Protein AF-A0A915MSN8-F1 (afdb_monomer_lite)

Radius of gyration: 13.66 Å; chains: 1; bounding box: 36×26×29 Å

Sequence (68 aa):
KAELLAKYKLRDSQLPRIQVSDPVARYFGLRRGQVVKIIRPSETAGRYITYQYVVIFTGVKTFLKAII

Structure (mmCIF, N/CA/C/O backbone):
data_AF-A0A915MSN8-F1
#
_entry.id   AF-A0A915MSN8-F1
#
loop_
_atom_site.group_PDB
_atom_site.id
_atom_site.type_symbol
_atom_site.label_atom_id
_atom_site.label_alt_id
_atom_site.label_comp_id
_atom_site.label_asym_id
_atom_site.label_entity_id
_atom_site.label_seq_id
_atom_site.pdbx_PDB_ins_code
_atom_site.Cartn_x
_atom_site.Cartn_y
_atom_site.Cartn_z
_atom_site.occupancy
_atom_site.B_iso_or_equiv
_atom_site.auth_seq_id
_atom_site.auth_comp_id
_atom_site.auth_asym_id
_atom_site.auth_atom_id
_atom_site.pdbx_PDB_model_num
ATOM 1 N N . LYS A 1 1 ? -7.265 -4.964 11.883 1.00 52.56 1 LYS A N 1
ATOM 2 C CA . LYS A 1 1 ? -8.068 -3.934 11.163 1.00 52.56 1 LYS A CA 1
ATOM 3 C C . LYS A 1 1 ? -8.606 -2.877 12.135 1.00 52.56 1 LYS A C 1
ATOM 5 O O . LYS A 1 1 ? -8.288 -1.715 11.943 1.00 52.56 1 LYS A O 1
ATOM 10 N N . ALA A 1 2 ? -9.322 -3.269 13.196 1.00 54.25 2 ALA A N 1
ATOM 11 C CA . ALA A 1 2 ? -9.945 -2.345 14.156 1.00 54.25 2 ALA A CA 1
ATOM 12 C C . ALA A 1 2 ? -8.968 -1.402 14.894 1.00 54.25 2 ALA A C 1
ATOM 14 O O . ALA A 1 2 ? -9.244 -0.213 15.000 1.00 54.25 2 ALA A O 1
ATOM 15 N N . GLU A 1 3 ? -7.799 -1.885 15.327 1.00 58.62 3 GLU A N 1
ATOM 16 C CA . GLU A 1 3 ? -6.851 -1.077 16.121 1.00 58.62 3 GLU A CA 1
ATOM 17 C C . GLU A 1 3 ? -6.224 0.094 15.349 1.00 58.62 3 GLU A C 1
ATOM 19 O O . GLU A 1 3 ? -6.041 1.178 15.895 1.00 58.62 3 GLU A O 1
ATOM 24 N N . LEU A 1 4 ? -5.933 -0.094 14.058 1.00 58.44 4 LEU A N 1
ATOM 25 C CA . LEU A 1 4 ? -5.371 0.954 13.199 1.00 58.44 4 LEU A CA 1
ATOM 26 C C . LEU A 1 4 ? -6.401 2.057 12.912 1.00 58.44 4 LEU A C 1
ATOM 28 O O . LEU A 1 4 ? -6.072 3.238 12.958 1.00 58.44 4 LEU A O 1
ATOM 32 N N . LEU A 1 5 ? -7.655 1.676 12.666 1.00 56.47 5 LEU A N 1
ATOM 33 C CA . LEU A 1 5 ? -8.759 2.612 12.429 1.00 56.47 5 LEU A CA 1
ATOM 34 C C . LEU A 1 5 ? -9.127 3.399 13.698 1.00 56.47 5 LEU A C 1
ATOM 36 O O . LEU A 1 5 ? -9.343 4.608 13.625 1.00 56.47 5 LEU A O 1
ATOM 40 N N . ALA A 1 6 ? -9.112 2.746 14.865 1.00 55.41 6 ALA A N 1
ATOM 41 C CA . ALA A 1 6 ? -9.364 3.390 16.153 1.00 55.41 6 ALA A CA 1
ATOM 42 C C . ALA A 1 6 ? -8.249 4.375 16.548 1.00 55.41 6 ALA A C 1
ATOM 44 O O . ALA A 1 6 ? -8.539 5.479 17.009 1.00 55.41 6 ALA A O 1
ATOM 45 N N . LYS A 1 7 ? -6.977 4.017 16.313 1.00 57.94 7 LYS A N 1
ATOM 46 C CA . LYS A 1 7 ? -5.814 4.838 16.695 1.00 57.94 7 LYS A CA 1
ATOM 47 C C . LYS A 1 7 ? -5.729 6.165 15.939 1.00 57.94 7 LYS A C 1
ATOM 49 O O . LYS A 1 7 ? -5.246 7.145 16.494 1.00 57.94 7 LYS A O 1
ATOM 54 N N . TYR A 1 8 ? -6.212 6.207 14.700 1.00 58.88 8 TYR A N 1
ATOM 55 C CA . TYR A 1 8 ? -6.163 7.413 13.871 1.00 58.88 8 TYR A CA 1
ATOM 56 C C . TYR A 1 8 ? -7.515 8.124 13.712 1.00 58.88 8 TYR A C 1
ATOM 58 O O . TYR A 1 8 ? -7.572 9.125 13.005 1.00 58.88 8 TYR A O 1
ATOM 66 N N . LYS A 1 9 ? -8.596 7.640 14.353 1.00 55.47 9 LYS A N 1
ATOM 67 C CA . LYS A 1 9 ? -9.961 8.210 14.251 1.00 55.47 9 LYS A CA 1
ATOM 68 C C . LYS A 1 9 ? -10.395 8.506 12.800 1.00 55.47 9 LYS A C 1
ATOM 70 O O . LYS A 1 9 ? -11.138 9.451 12.541 1.00 55.47 9 LYS A O 1
ATOM 75 N N . LEU A 1 10 ? -9.909 7.721 11.840 1.00 58.50 10 LEU A N 1
ATOM 76 C CA . LEU A 1 10 ? -10.141 7.938 10.414 1.00 58.50 10 LEU A CA 1
ATOM 77 C C . LEU A 1 10 ? -11.441 7.252 10.002 1.00 58.50 10 LEU A C 1
ATOM 79 O O . LEU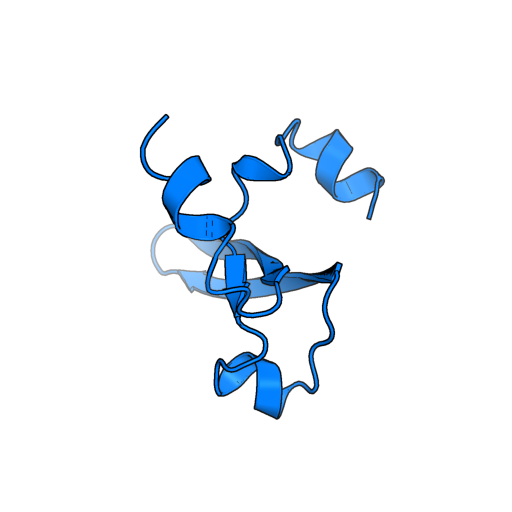 A 1 10 ? -11.633 6.065 10.267 1.00 58.50 10 LEU A O 1
ATOM 83 N N . ARG A 1 11 ? -12.327 7.980 9.315 1.00 58.78 11 ARG A N 1
ATOM 84 C CA . ARG A 1 11 ? -13.479 7.358 8.646 1.00 58.78 11 ARG A CA 1
ATOM 85 C C . ARG A 1 11 ? -12.946 6.544 7.463 1.00 58.78 11 ARG A C 1
ATOM 87 O O . ARG A 1 11 ? -12.111 7.054 6.719 1.00 58.78 11 ARG A O 1
ATOM 94 N N . ASP A 1 12 ? -13.460 5.334 7.220 1.00 59.75 12 ASP A N 1
ATOM 95 C CA . ASP A 1 12 ? -13.038 4.465 6.096 1.00 59.75 12 ASP A CA 1
ATOM 96 C C . ASP A 1 12 ? -13.076 5.165 4.718 1.00 59.75 12 ASP A C 1
ATOM 98 O O . ASP A 1 12 ? -12.413 4.757 3.763 1.00 59.75 12 ASP A O 1
ATOM 102 N N . SER A 1 13 ? -13.866 6.234 4.594 1.00 63.34 13 SER A N 1
ATOM 103 C CA . SER A 1 13 ? -13.967 7.064 3.393 1.00 63.34 13 SER A CA 1
ATOM 104 C C . SER A 1 13 ? -12.740 7.938 3.116 1.00 63.34 13 SER A C 1
ATOM 106 O O . SER A 1 13 ? -12.549 8.309 1.965 1.00 63.34 13 SER A O 1
ATOM 108 N N . GLN A 1 14 ? -11.934 8.266 4.130 1.00 65.31 14 GLN A N 1
ATOM 109 C CA . GLN A 1 14 ? -10.809 9.206 4.018 1.00 65.31 14 GLN A CA 1
ATOM 110 C C . GLN A 1 14 ? -9.476 8.525 3.691 1.00 65.31 14 GLN A C 1
ATOM 112 O O . GLN A 1 14 ? -8.505 9.202 3.360 1.00 65.31 14 GLN A O 1
ATOM 117 N N . LEU A 1 15 ? -9.402 7.195 3.793 1.00 71.81 15 LEU A N 1
ATOM 118 C CA . LEU A 1 15 ? -8.183 6.472 3.451 1.00 71.81 15 LEU A CA 1
ATOM 119 C C . LEU A 1 15 ? -8.002 6.429 1.928 1.00 71.81 15 LEU A C 1
ATOM 121 O O . LEU A 1 15 ? -8.952 6.078 1.217 1.00 71.81 15 LEU A O 1
ATOM 125 N N . PRO A 1 16 ? -6.789 6.712 1.419 1.00 80.06 16 PRO A N 1
ATOM 126 C CA . PRO A 1 16 ? -6.475 6.511 0.014 1.00 80.06 16 PRO A CA 1
ATOM 127 C C . PRO A 1 16 ? -6.760 5.062 -0.390 1.00 80.06 16 PRO A C 1
ATOM 129 O O . PRO A 1 16 ? -6.437 4.111 0.332 1.00 80.06 16 PRO A O 1
ATOM 132 N N . ARG A 1 17 ? -7.406 4.890 -1.541 1.00 85.19 17 ARG A N 1
ATOM 133 C CA . ARG A 1 17 ? -7.817 3.582 -2.053 1.00 85.19 17 ARG A CA 1
ATOM 134 C C . ARG A 1 17 ? -6.893 3.162 -3.183 1.00 85.19 17 ARG A C 1
ATOM 136 O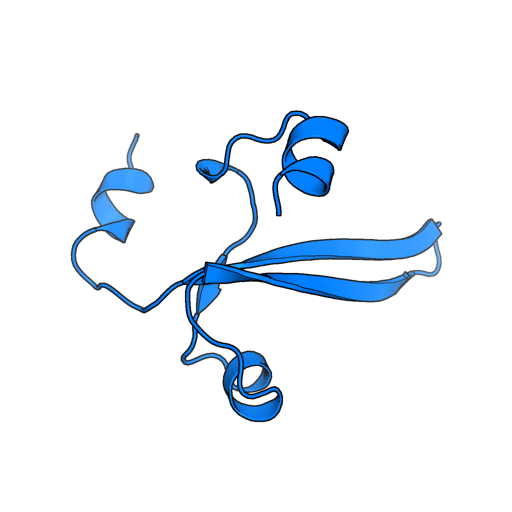 O . ARG A 1 17 ? -6.632 3.967 -4.068 1.00 85.19 17 ARG A O 1
ATOM 143 N N . ILE A 1 18 ? -6.465 1.905 -3.162 1.00 87.00 18 ILE A N 1
ATOM 144 C CA . ILE A 1 18 ? -5.705 1.282 -4.250 1.00 87.00 18 ILE A CA 1
ATOM 145 C C . ILE A 1 18 ? -6.596 0.282 -4.975 1.00 87.00 18 ILE A C 1
ATOM 147 O O . ILE A 1 18 ? -7.383 -0.430 -4.336 1.00 87.00 18 ILE A O 1
ATOM 151 N N . GLN A 1 19 ? -6.512 0.242 -6.303 1.00 86.81 19 GLN A N 1
ATOM 152 C CA . GLN A 1 19 ? -7.288 -0.716 -7.069 1.00 86.81 19 GLN A CA 1
ATOM 153 C C . GLN A 1 19 ? -6.590 -2.074 -7.051 1.00 86.81 19 GLN A C 1
ATOM 155 O O . GLN A 1 19 ? -5.370 -2.169 -7.102 1.00 86.81 19 GLN A O 1
ATOM 160 N N . VAL A 1 20 ? -7.364 -3.158 -7.030 1.00 86.94 20 VAL A N 1
ATOM 161 C CA . VAL A 1 20 ? -6.800 -4.510 -7.219 1.00 86.94 20 VAL A CA 1
ATOM 162 C C . VAL A 1 20 ? -6.119 -4.654 -8.593 1.00 86.94 20 VAL A C 1
ATOM 164 O O . VAL A 1 20 ? -5.220 -5.473 -8.750 1.00 86.94 20 VAL A O 1
ATOM 167 N N . SER A 1 21 ? -6.522 -3.850 -9.580 1.00 85.44 21 SER A N 1
ATOM 168 C CA . SER A 1 21 ? -5.913 -3.784 -10.912 1.00 85.44 21 SER A CA 1
ATOM 169 C C . SER A 1 21 ? -4.555 -3.080 -10.951 1.00 85.44 21 SER A C 1
ATOM 171 O O . SER A 1 21 ? -3.864 -3.218 -11.958 1.00 85.44 21 SER A O 1
ATOM 173 N N . ASP A 1 22 ? -4.155 -2.350 -9.902 1.00 87.69 22 ASP A N 1
ATOM 174 C CA . ASP A 1 22 ? -2.840 -1.707 -9.867 1.00 87.69 22 ASP A CA 1
ATOM 175 C C . ASP A 1 22 ? -1.719 -2.758 -9.993 1.00 87.69 22 ASP A C 1
ATOM 177 O O . ASP A 1 22 ? -1.772 -3.792 -9.316 1.00 87.69 22 ASP A O 1
ATOM 181 N N . PRO A 1 23 ? -0.658 -2.506 -10.785 1.00 88.00 23 PRO A N 1
ATOM 182 C CA . PRO A 1 23 ? 0.457 -3.442 -10.944 1.00 88.00 23 PRO A CA 1
ATOM 183 C C . PRO A 1 23 ? 1.100 -3.833 -9.613 1.00 88.00 23 PRO A C 1
ATOM 185 O O . PRO A 1 23 ? 1.440 -4.994 -9.406 1.00 88.00 23 PRO A O 1
ATOM 188 N N . VAL A 1 24 ? 1.202 -2.882 -8.680 1.00 87.44 24 VAL A N 1
ATOM 189 C CA . VAL A 1 24 ? 1.724 -3.115 -7.325 1.00 87.44 24 VAL A CA 1
ATOM 190 C C . VAL A 1 24 ? 0.805 -4.056 -6.546 1.00 87.44 24 VAL A C 1
ATOM 192 O O . VAL A 1 24 ? 1.276 -4.995 -5.907 1.00 87.44 24 VAL A O 1
ATOM 195 N N . ALA A 1 25 ? -0.511 -3.856 -6.630 1.00 87.38 25 ALA A N 1
ATOM 196 C CA . ALA A 1 25 ? -1.473 -4.729 -5.969 1.00 87.38 25 ALA A CA 1
ATOM 197 C C . ALA A 1 25 ? -1.449 -6.146 -6.551 1.00 87.38 25 ALA A C 1
ATOM 199 O O . ALA A 1 25 ? -1.505 -7.118 -5.799 1.00 87.38 25 ALA A O 1
ATOM 200 N N . ARG A 1 26 ? -1.287 -6.266 -7.872 1.00 88.00 26 ARG A N 1
ATOM 201 C CA . ARG A 1 26 ? -1.147 -7.548 -8.566 1.00 88.00 26 ARG A 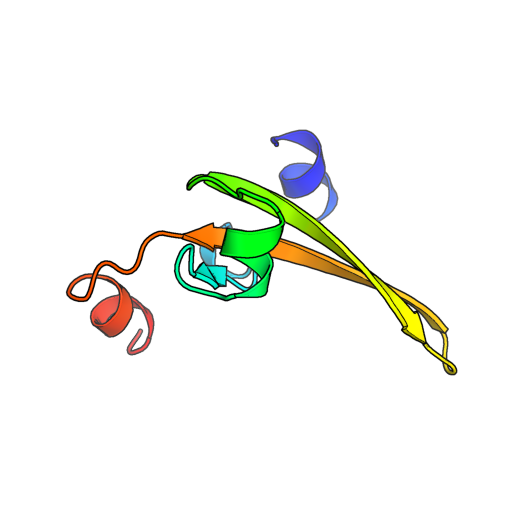CA 1
ATOM 202 C C . ARG A 1 26 ? 0.157 -8.261 -8.215 1.00 88.00 26 ARG A C 1
ATOM 204 O O . ARG A 1 26 ? 0.131 -9.463 -7.978 1.00 88.00 26 ARG A O 1
ATOM 211 N N . TYR A 1 27 ? 1.264 -7.525 -8.138 1.00 90.94 27 TYR A N 1
ATOM 212 C CA . TYR A 1 27 ? 2.578 -8.061 -7.781 1.00 90.94 27 TYR A CA 1
ATOM 213 C C . TYR A 1 27 ? 2.588 -8.659 -6.371 1.00 90.94 27 TYR A C 1
ATOM 215 O O . TYR A 1 27 ? 3.074 -9.766 -6.166 1.00 90.94 27 TYR A O 1
ATOM 223 N N . PHE A 1 28 ? 1.984 -7.960 -5.406 1.00 87.19 28 PHE A N 1
ATOM 224 C CA . PHE A 1 28 ? 1.877 -8.432 -4.023 1.00 87.19 28 PHE A CA 1
ATOM 225 C C . PHE A 1 28 ? 0.664 -9.343 -3.760 1.00 87.19 28 PHE A C 1
ATOM 227 O O . PHE A 1 28 ? 0.426 -9.719 -2.613 1.00 87.19 28 PHE A O 1
ATOM 234 N N . GLY A 1 29 ? -0.124 -9.694 -4.784 1.00 88.75 29 GLY A N 1
ATOM 235 C CA . GLY A 1 29 ? -1.294 -10.569 -4.637 1.00 88.75 29 GLY A CA 1
ATOM 236 C C . GLY A 1 29 ? -2.375 -10.012 -3.701 1.00 88.75 29 GLY A C 1
ATOM 237 O O . GLY A 1 29 ? -3.062 -10.772 -3.013 1.00 88.75 29 GLY A O 1
ATOM 238 N N . LEU A 1 30 ? -2.513 -8.686 -3.638 1.00 88.81 30 LEU A N 1
ATOM 239 C CA . LEU A 1 30 ? -3.426 -8.020 -2.717 1.00 88.81 30 LEU A CA 1
ATOM 240 C C . LEU A 1 30 ? -4.888 -8.329 -3.053 1.00 88.81 30 LEU A C 1
ATOM 242 O O . LEU A 1 30 ? -5.325 -8.276 -4.203 1.00 88.81 30 LEU A O 1
ATOM 246 N N . ARG A 1 31 ? -5.678 -8.595 -2.012 1.00 84.38 31 ARG A N 1
ATOM 247 C CA . ARG A 1 31 ? -7.106 -8.912 -2.106 1.00 84.38 31 ARG A CA 1
ATOM 248 C C . ARG A 1 31 ? -7.954 -7.768 -1.564 1.00 84.38 31 ARG A C 1
ATOM 250 O O . ARG A 1 31 ? -7.552 -7.024 -0.668 1.00 84.38 31 ARG A O 1
ATOM 257 N N . ARG A 1 32 ? -9.180 -7.658 -2.083 1.00 83.94 32 ARG A N 1
ATOM 258 C CA . ARG A 1 32 ? -10.177 -6.684 -1.617 1.00 83.94 32 ARG A CA 1
ATOM 259 C C . ARG A 1 32 ? -10.315 -6.736 -0.096 1.00 83.94 32 ARG A C 1
ATOM 261 O O . ARG A 1 32 ? -10.491 -7.804 0.480 1.00 83.94 32 ARG A O 1
ATOM 268 N N . GLY A 1 33 ? -10.333 -5.567 0.535 1.00 80.12 33 GLY A N 1
ATOM 269 C CA . GLY A 1 33 ? -10.582 -5.453 1.969 1.00 80.12 33 GLY A CA 1
ATOM 270 C C . GLY A 1 33 ? -9.337 -5.496 2.847 1.00 80.12 33 GLY A C 1
ATOM 271 O O . GLY A 1 33 ? -9.455 -5.287 4.060 1.00 80.12 33 GLY A O 1
ATOM 272 N N . GLN A 1 34 ? -8.166 -5.714 2.245 1.00 83.69 34 GLN A N 1
ATOM 273 C CA . GLN A 1 34 ? -6.882 -5.587 2.915 1.00 83.69 34 GLN A CA 1
ATOM 274 C C . GLN A 1 34 ? -6.475 -4.119 3.060 1.00 83.69 34 GLN A C 1
ATOM 276 O O . GLN A 1 34 ? -6.833 -3.259 2.251 1.00 83.69 34 GLN A O 1
ATOM 281 N 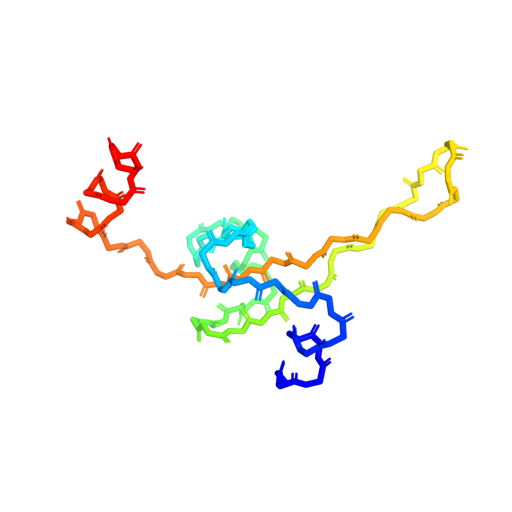N . VAL A 1 35 ? -5.722 -3.849 4.124 1.00 83.31 35 VAL A N 1
ATOM 282 C CA . VAL A 1 35 ? -5.065 -2.565 4.358 1.00 83.31 35 VAL A CA 1
ATOM 283 C C . VAL A 1 35 ? -3.576 -2.796 4.191 1.00 83.31 35 VAL A C 1
ATOM 285 O O . VAL A 1 35 ? -3.014 -3.656 4.868 1.00 83.31 35 VAL A O 1
ATOM 288 N N . VAL A 1 36 ? -2.949 -2.029 3.310 1.00 85.44 36 VAL A N 1
ATOM 289 C CA . VAL A 1 36 ? -1.502 -2.071 3.109 1.00 85.44 36 VAL A CA 1
ATOM 290 C C . VAL A 1 36 ? -0.834 -0.887 3.774 1.00 85.44 36 VAL A C 1
ATOM 292 O O . VAL A 1 36 ? -1.379 0.216 3.797 1.00 85.44 36 VAL A O 1
ATOM 295 N N . LYS A 1 37 ? 0.358 -1.130 4.316 1.00 87.19 37 LYS A N 1
ATOM 296 C CA . LYS A 1 37 ? 1.232 -0.104 4.873 1.00 87.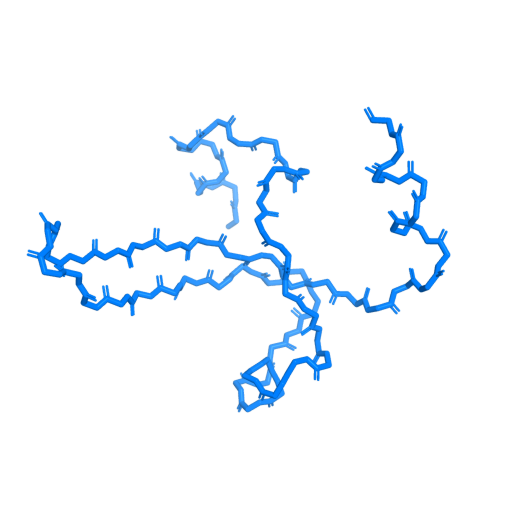19 37 LYS A CA 1
ATOM 297 C C . LYS A 1 37 ? 2.358 0.145 3.880 1.00 87.19 37 LYS A C 1
ATOM 299 O O . LYS A 1 37 ? 3.200 -0.720 3.672 1.00 87.19 37 LYS A O 1
ATOM 304 N N . ILE A 1 38 ? 2.370 1.330 3.292 1.00 87.50 38 ILE A N 1
ATOM 305 C CA . ILE A 1 38 ? 3.425 1.785 2.393 1.00 87.50 38 ILE A CA 1
ATOM 306 C C . ILE A 1 38 ? 4.401 2.594 3.234 1.00 87.50 38 ILE A C 1
ATOM 308 O O . ILE A 1 38 ? 4.014 3.581 3.861 1.00 87.50 38 ILE A O 1
ATOM 312 N N . ILE A 1 39 ? 5.653 2.151 3.275 1.00 89.06 39 ILE A N 1
ATOM 313 C CA . ILE A 1 39 ? 6.734 2.826 3.987 1.00 89.06 39 ILE A CA 1
ATOM 314 C C . ILE A 1 39 ? 7.747 3.244 2.936 1.00 89.06 39 ILE A C 1
ATOM 316 O O . ILE A 1 39 ? 8.273 2.395 2.221 1.00 89.06 39 ILE A O 1
ATOM 320 N N . ARG A 1 40 ? 8.014 4.543 2.847 1.00 89.56 40 ARG A N 1
ATOM 321 C CA . ARG A 1 40 ? 9.041 5.091 1.960 1.00 89.56 40 ARG A CA 1
ATOM 322 C C . ARG A 1 40 ? 10.009 5.969 2.752 1.00 89.56 40 ARG A C 1
ATOM 324 O O . ARG A 1 40 ? 9.561 6.643 3.687 1.00 89.56 40 ARG A O 1
ATOM 331 N N . PRO A 1 41 ? 11.313 5.959 2.426 1.00 88.69 41 PRO A N 1
ATOM 332 C CA . PRO A 1 41 ? 12.236 6.933 2.987 1.00 88.69 41 PRO A CA 1
ATOM 333 C C . PRO A 1 41 ? 11.805 8.336 2.540 1.00 88.69 41 PRO A C 1
ATOM 335 O O . PRO A 1 41 ? 11.334 8.522 1.420 1.00 88.69 41 PRO A O 1
ATOM 338 N N . SER A 1 42 ? 11.904 9.305 3.442 1.00 85.19 42 SER A N 1
ATOM 339 C CA . SER A 1 42 ? 11.597 10.709 3.166 1.00 85.19 42 SER A CA 1
ATOM 340 C C . SER A 1 42 ? 12.706 11.550 3.764 1.00 85.19 42 SER A C 1
ATOM 342 O O . SER A 1 42 ? 12.975 11.414 4.954 1.00 85.19 42 SER A O 1
ATOM 344 N N . GLU A 1 43 ? 13.319 12.428 2.978 1.00 81.00 43 GLU A N 1
ATOM 345 C CA . GLU A 1 43 ? 14.445 13.253 3.442 1.00 81.00 43 GLU A CA 1
ATOM 346 C C . GLU A 1 43 ? 14.062 14.170 4.611 1.00 81.00 43 GLU A C 1
ATOM 348 O O . GLU A 1 43 ? 14.830 14.343 5.548 1.00 81.00 43 GLU A O 1
ATOM 353 N N . THR A 1 44 ? 12.835 14.689 4.618 1.00 83.00 44 THR A N 1
ATOM 354 C CA . THR A 1 44 ? 12.346 15.632 5.638 1.00 83.00 44 THR A CA 1
ATOM 355 C C . THR A 1 44 ? 11.904 14.996 6.956 1.00 83.00 44 THR A C 1
ATOM 357 O O . THR A 1 44 ? 11.943 15.647 7.993 1.00 83.00 44 THR A O 1
ATOM 360 N N . ALA A 1 45 ? 11.445 13.745 6.937 1.00 73.31 45 ALA A N 1
ATOM 361 C CA . ALA A 1 45 ? 10.796 13.102 8.089 1.00 73.31 45 ALA A CA 1
ATOM 362 C C . ALA A 1 45 ? 11.390 11.723 8.424 1.00 73.31 45 ALA A C 1
ATOM 364 O O . ALA A 1 45 ? 10.846 10.980 9.241 1.00 73.31 45 ALA A O 1
ATOM 365 N N . GLY A 1 46 ? 12.472 11.333 7.747 1.00 84.38 46 GLY A N 1
ATOM 366 C CA . GLY A 1 46 ? 13.071 10.002 7.804 1.00 84.38 46 GLY A CA 1
ATOM 367 C C . GLY A 1 46 ? 12.224 8.939 7.099 1.00 84.38 46 GLY A C 1
ATOM 368 O O . GLY A 1 46 ? 12.669 8.312 6.138 1.00 84.38 46 GLY A O 1
ATOM 369 N N . ARG A 1 47 ? 10.984 8.716 7.553 1.00 84.75 47 ARG A N 1
ATOM 370 C CA . ARG A 1 47 ? 10.071 7.700 7.007 1.00 84.75 47 ARG A CA 1
ATOM 371 C C . ARG A 1 47 ? 8.665 8.255 6.847 1.00 84.75 47 ARG A C 1
ATOM 373 O O . ARG A 1 47 ? 8.037 8.666 7.818 1.00 84.75 47 ARG A O 1
ATOM 380 N N . TYR A 1 48 ? 8.136 8.175 5.633 1.00 84.31 48 TYR A N 1
ATOM 381 C CA . TYR A 1 48 ? 6.739 8.473 5.360 1.00 84.31 48 TYR A CA 1
ATOM 382 C C . TYR A 1 48 ? 5.934 7.175 5.319 1.00 84.31 48 TYR A C 1
ATOM 384 O O . TYR A 1 48 ? 6.237 6.262 4.544 1.00 84.31 48 TYR A O 1
ATOM 392 N N . ILE A 1 49 ? 4.924 7.086 6.183 1.00 84.44 49 ILE A N 1
ATOM 393 C CA . ILE A 1 49 ? 4.067 5.910 6.329 1.00 84.44 49 ILE A CA 1
ATOM 394 C C . ILE A 1 49 ? 2.662 6.276 5.861 1.00 84.44 49 ILE A C 1
ATOM 396 O O . ILE A 1 49 ? 2.049 7.200 6.389 1.00 84.44 49 ILE A O 1
ATOM 400 N N . THR A 1 50 ? 2.126 5.519 4.908 1.00 84.81 50 THR A N 1
ATOM 401 C CA . THR A 1 50 ? 0.743 5.666 4.437 1.00 84.81 50 THR A CA 1
ATOM 402 C C . THR A 1 50 ? 0.020 4.341 4.515 1.00 84.81 50 THR A C 1
ATOM 404 O O . THR A 1 50 ? 0.574 3.302 4.160 1.00 84.81 50 THR A O 1
ATOM 407 N N . TYR A 1 51 ? -1.239 4.385 4.935 1.00 84.81 51 TYR A N 1
ATOM 408 C CA . TYR A 1 51 ? -2.125 3.233 4.898 1.00 84.81 51 TYR A CA 1
ATOM 409 C C . TYR A 1 51 ? -3.096 3.382 3.733 1.00 84.81 51 TYR A C 1
ATOM 411 O O . TYR A 1 51 ? -3.728 4.428 3.595 1.00 84.81 51 TYR A O 1
ATOM 419 N N . GLN A 1 52 ? -3.206 2.349 2.900 1.00 85.81 52 GLN A N 1
ATOM 420 C CA . GLN A 1 52 ? -4.139 2.330 1.774 1.00 85.81 52 GLN A CA 1
ATOM 421 C C . GLN A 1 52 ? -5.084 1.140 1.865 1.00 85.81 52 GLN A C 1
ATOM 423 O O . GLN A 1 52 ? -4.706 0.068 2.345 1.00 85.81 52 GLN A O 1
ATOM 428 N N . TYR A 1 53 ? -6.316 1.331 1.400 1.00 86.19 53 TYR A N 1
ATOM 429 C CA . TYR A 1 53 ? -7.345 0.296 1.404 1.00 86.19 53 TYR A CA 1
ATOM 430 C C . TYR A 1 53 ? -7.562 -0.283 0.008 1.00 86.19 53 TYR A C 1
ATOM 432 O O . TYR A 1 53 ? -7.816 0.453 -0.947 1.00 86.19 53 TYR A O 1
ATOM 440 N N . VAL A 1 54 ? -7.500 -1.608 -0.102 1.00 86.69 54 VAL A N 1
ATOM 441 C CA . VAL A 1 54 ? -7.639 -2.309 -1.380 1.00 86.69 54 VAL A CA 1
ATOM 442 C C . VAL A 1 54 ? -9.115 -2.424 -1.758 1.00 86.69 54 VAL A C 1
ATOM 444 O O . VAL A 1 54 ? -9.903 -3.098 -1.079 1.00 86.69 54 VAL A O 1
ATOM 447 N N . VAL A 1 55 ? -9.488 -1.797 -2.874 1.00 85.81 55 VAL A N 1
ATOM 448 C CA . VAL A 1 55 ? -10.846 -1.812 -3.429 1.00 85.81 55 VAL A CA 1
ATOM 449 C C . VAL A 1 55 ? -10.877 -2.457 -4.809 1.00 85.81 55 VAL A C 1
ATOM 451 O O . VAL A 1 55 ? -9.915 -2.397 -5.569 1.00 85.81 55 VAL A O 1
ATOM 454 N N . ILE A 1 56 ? -12.009 -3.069 -5.153 1.00 82.00 56 ILE A N 1
ATOM 455 C CA . ILE A 1 56 ? -12.235 -3.538 -6.522 1.00 82.00 56 ILE A CA 1
ATOM 456 C C . ILE A 1 56 ? -12.793 -2.397 -7.364 1.00 82.00 56 ILE A C 1
ATOM 458 O O . ILE A 1 56 ? -13.619 -1.612 -6.881 1.00 82.00 56 ILE A O 1
ATOM 462 N N . PHE A 1 57 ? -12.368 -2.332 -8.623 1.00 67.31 57 PHE A N 1
ATOM 463 C CA . PHE A 1 57 ? -12.967 -1.443 -9.605 1.00 67.31 57 PHE A CA 1
ATOM 464 C C . PHE A 1 57 ? -14.445 -1.819 -9.761 1.00 67.31 57 PHE A C 1
ATOM 466 O O . PHE A 1 57 ? -14.796 -2.855 -10.316 1.00 67.31 57 PHE A O 1
ATOM 473 N N . THR A 1 58 ? -15.323 -1.004 -9.188 1.00 62.81 58 THR A N 1
ATOM 474 C CA . THR A 1 58 ? -16.771 -1.105 -9.369 1.00 62.81 58 THR A CA 1
ATOM 475 C C . THR A 1 58 ? -17.187 0.186 -10.042 1.00 62.81 58 THR A C 1
ATOM 477 O O . THR A 1 58 ? -17.447 1.185 -9.372 1.00 62.81 58 THR A O 1
ATOM 480 N N . GLY A 1 59 ? -17.191 0.167 -11.378 1.00 54.28 59 GLY A N 1
ATOM 481 C CA . GLY A 1 59 ? -17.387 1.326 -12.259 1.00 54.28 59 GLY A CA 1
ATOM 482 C C . GLY A 1 59 ? -18.699 2.101 -12.081 1.00 54.28 59 GLY A C 1
ATOM 483 O O . GLY A 1 59 ? -18.937 3.046 -12.814 1.00 54.28 59 GLY A O 1
ATOM 484 N N . VAL A 1 60 ? -19.535 1.751 -11.099 1.00 57.38 60 VAL A N 1
ATOM 485 C CA . VAL A 1 60 ? -20.856 2.357 -10.872 1.00 57.38 60 VAL A CA 1
ATOM 486 C C . VAL A 1 60 ? -20.960 3.083 -9.519 1.00 57.38 60 VAL A C 1
ATOM 488 O O . VAL A 1 60 ? -21.735 4.021 -9.384 1.00 57.38 60 VAL A O 1
ATOM 491 N N . LYS A 1 61 ? -20.172 2.709 -8.495 1.00 50.62 61 LYS A N 1
ATOM 492 C CA . LYS A 1 61 ? -20.325 3.261 -7.125 1.00 50.62 61 LYS A CA 1
ATOM 493 C C . LYS A 1 61 ? -19.340 4.371 -6.750 1.00 50.62 61 LYS A C 1
ATOM 495 O O . LYS A 1 61 ? -19.584 5.078 -5.774 1.00 50.62 61 LYS A O 1
ATOM 500 N N . THR A 1 62 ? -18.231 4.524 -7.471 1.00 53.66 62 THR A N 1
ATOM 501 C CA . THR A 1 62 ? -17.205 5.523 -7.117 1.00 53.66 62 THR A CA 1
ATOM 502 C C . THR A 1 62 ? -17.599 6.936 -7.547 1.00 53.66 62 THR A C 1
ATOM 504 O O . THR A 1 62 ? -17.323 7.876 -6.810 1.00 53.66 62 THR A O 1
ATOM 507 N N . PHE A 1 63 ? -18.314 7.083 -8.668 1.00 49.12 63 PHE A N 1
ATOM 508 C CA . PHE A 1 63 ? -18.732 8.387 -9.200 1.00 49.12 63 PHE A CA 1
ATOM 509 C C . PHE A 1 63 ? -19.646 9.159 -8.234 1.00 49.12 63 PHE A C 1
ATOM 511 O O . PHE A 1 63 ? -19.403 10.327 -7.955 1.00 49.12 63 PHE A O 1
ATOM 518 N N . LEU A 1 64 ? -20.628 8.484 -7.627 1.00 50.47 64 LEU A N 1
ATOM 519 C CA . LEU A 1 64 ? -21.557 9.094 -6.663 1.00 50.47 64 LEU A CA 1
ATOM 520 C C . LEU A 1 64 ? -20.894 9.541 -5.348 1.00 50.47 64 LEU A C 1
ATOM 522 O O . LEU A 1 64 ? -21.420 10.417 -4.677 1.00 50.47 64 LEU A O 1
ATOM 526 N N . LYS A 1 65 ? -19.745 8.962 -4.970 1.00 48.44 65 LYS A N 1
ATOM 527 C CA . LYS A 1 65 ? -19.006 9.348 -3.752 1.00 48.44 65 LYS A CA 1
ATOM 528 C C . LYS A 1 65 ? -17.988 10.470 -3.968 1.00 48.44 65 LYS A C 1
ATOM 530 O O . LYS A 1 65 ? -17.397 10.904 -2.991 1.00 48.44 65 LYS A O 1
ATOM 535 N N . ALA A 1 66 ? -17.733 10.872 -5.212 1.00 48.16 66 ALA A N 1
ATOM 536 C CA . ALA A 1 66 ? -16.788 11.941 -5.535 1.00 48.16 66 ALA A CA 1
ATOM 537 C C . ALA A 1 66 ? -17.472 13.307 -5.745 1.00 48.16 66 ALA A C 1
ATOM 539 O O . ALA A 1 66 ? -16.782 14.314 -5.830 1.00 48.16 66 ALA A O 1
ATOM 540 N N . ILE A 1 67 ? -18.807 13.331 -5.842 1.00 45.47 67 ILE A N 1
ATOM 541 C CA . ILE A 1 67 ? -19.619 14.528 -6.132 1.00 45.47 67 ILE A CA 1
ATOM 542 C C . ILE A 1 67 ? -20.249 15.141 -4.861 1.00 45.47 67 ILE A C 1
ATOM 544 O O . ILE A 1 67 ? -20.704 16.280 -4.900 1.00 45.47 67 ILE A O 1
ATOM 548 N N . ILE A 1 68 ? -20.255 14.419 -3.735 1.00 44.88 68 ILE A N 1
ATOM 549 C CA . ILE A 1 68 ? -20.805 14.852 -2.434 1.00 44.88 68 ILE A CA 1
ATOM 550 C C . ILE A 1 68 ? -19.672 14.870 -1.412 1.00 44.88 68 ILE A C 1
ATOM 552 O O . ILE A 1 68 ? -19.584 15.844 -0.638 1.00 44.88 68 ILE A O 1
#

Organism: Meloidogyne javanica (NCBI:txid6303)

InterPro domains:
  IPR000783 RNA polymerase, subunit H/Rpb5 C-terminal [PF01191] (1-54)
  IPR014381 DNA-directed RNA polymerase subunit Rpo5/Rpb5 [PTHR10535] (1-55)
  IPR035913 RPB5-like RNA polymerase subunit superfamily [G3DSA:3.90.940.20] (1-56)
  IPR035913 RPB5-like RNA polymerase subunit superfamily [SSF55287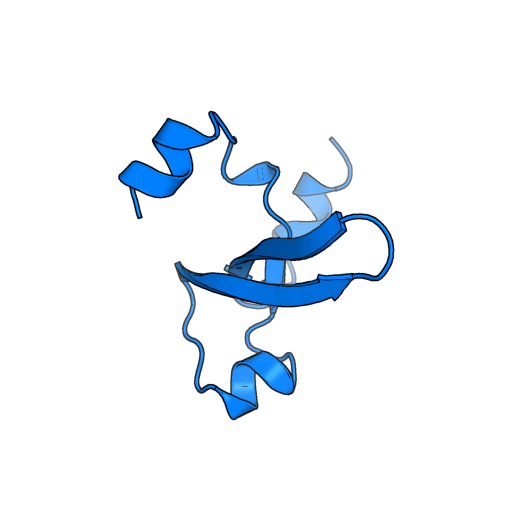] (2-55)

Foldseek 3Di:
DVVVCVVVVDDPLPAAEDECPDPVNVVVVPDAADKDWDWDQDPVPRIDIGIYGYHYPPVPPVVVSVVD

pLDDT: mean 73.87, std 15.07, range [44.88, 90.94]

Secondary structure (DSSP, 8-state):
-HHHHHHHT--TTTS-EEETTSHHHHHTT--TT-EEEEEEEETTTEEEEEEEEEE---TTTTGGGT--